Protein AF-A0A4U9IPT7-F1 (afdb_monomer_lite)

Sequence (44 aa):
MKRKVIVACGGAVATSTMAAEEIKELCDAHNITLDLVQCRVTEN

Secondary structure (DSSP, 8-state):
-PEEEEEEESS-HHHHHHHHHHHHHHHHHTT--EEEEEEE----

Organism: NCBI:txid83655

Foldseek 3Di:
DEAEDEQEDEPCQVVSVVVQVVVVVVCVVVVHHYHYHYYYDHDD

Radius of gyration: 11.52 Å; chains: 1; bounding box: 26×12×37 Å

pLDDT: mean 86.74, std 7.91, range [55.38, 95.62]

Structure (mmCIF, N/CA/C/O backbone):
data_AF-A0A4U9IPT7-F1
#
_entry.id   AF-A0A4U9IPT7-F1
#
loop_
_atom_site.group_PDB
_atom_site.id
_atom_site.type_symbol
_atom_site.label_atom_id
_atom_site.label_alt_id
_atom_site.label_comp_id
_atom_site.label_asym_id
_atom_site.label_entity_id
_atom_site.label_seq_id
_atom_site.pdbx_PDB_ins_code
_atom_site.Cartn_x
_atom_site.Cartn_y
_atom_site.Cartn_z
_atom_site.occupancy
_atom_site.B_iso_or_equiv
_atom_site.auth_seq_id
_atom_site.auth_comp_id
_atom_site.auth_asym_id
_atom_site.auth_atom_id
_atom_site.pdbx_PDB_model_num
ATOM 1 N N . MET A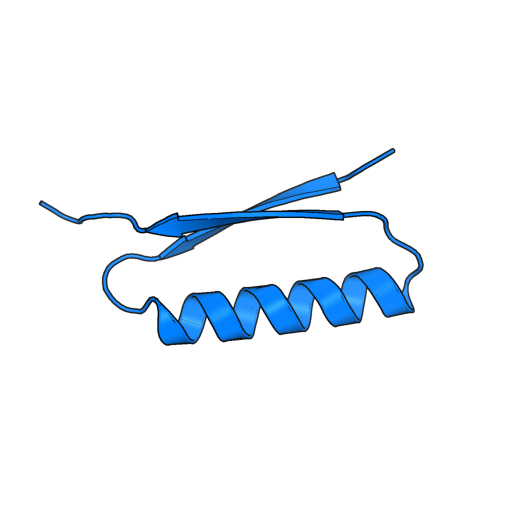 1 1 ? -13.953 7.504 6.547 1.00 73.06 1 MET A N 1
ATOM 2 C CA . MET A 1 1 ? -13.701 7.766 5.111 1.00 73.06 1 MET A CA 1
ATOM 3 C C . MET A 1 1 ? -12.412 7.043 4.746 1.00 73.06 1 MET A C 1
ATOM 5 O O . MET A 1 1 ? -11.414 7.301 5.405 1.00 73.06 1 MET A O 1
ATOM 9 N N . LYS A 1 2 ? -12.437 6.081 3.815 1.00 79.81 2 LYS A N 1
ATOM 10 C CA . LYS A 1 2 ? -11.228 5.324 3.443 1.00 79.81 2 LYS A CA 1
ATOM 11 C C . LYS A 1 2 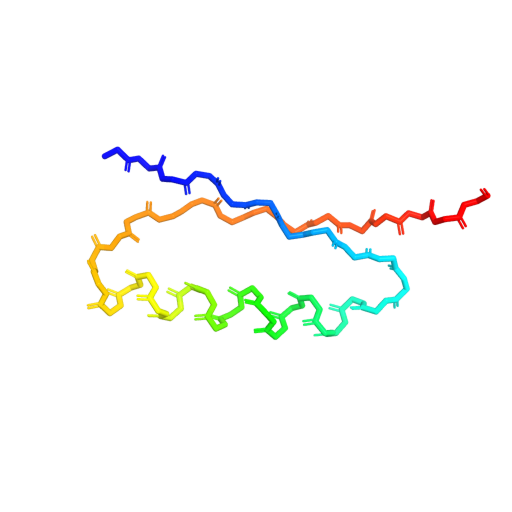? -10.350 6.172 2.523 1.00 79.81 2 LYS A C 1
ATOM 13 O O . LYS A 1 2 ? -10.859 6.718 1.547 1.00 79.81 2 LYS A O 1
ATOM 18 N N . ARG A 1 3 ? -9.062 6.306 2.843 1.00 86.56 3 ARG A N 1
ATOM 19 C CA . ARG A 1 3 ? -8.095 7.053 2.023 1.00 86.56 3 ARG A CA 1
ATOM 20 C C . ARG A 1 3 ? -7.416 6.095 1.054 1.00 86.56 3 ARG A C 1
ATOM 22 O O . ARG A 1 3 ? -6.752 5.161 1.489 1.00 86.56 3 ARG A O 1
ATOM 29 N N . LYS A 1 4 ? -7.603 6.308 -0.246 1.00 91.12 4 LYS A N 1
ATOM 30 C CA . LYS A 1 4 ? -6.974 5.478 -1.276 1.00 91.12 4 LYS A CA 1
ATOM 31 C C . LYS A 1 4 ? -5.561 5.981 -1.557 1.00 91.12 4 LYS A C 1
ATOM 33 O O . LYS A 1 4 ? -5.389 7.161 -1.847 1.00 91.12 4 LYS A O 1
ATOM 38 N N . VAL A 1 5 ? -4.574 5.096 -1.461 1.00 90.44 5 VAL A N 1
ATOM 39 C CA . VAL A 1 5 ? -3.152 5.392 -1.667 1.00 90.44 5 VAL A CA 1
ATOM 40 C C . VAL A 1 5 ? -2.642 4.515 -2.800 1.00 90.44 5 VAL A C 1
ATOM 42 O O . VAL A 1 5 ? -2.800 3.297 -2.763 1.00 90.44 5 VAL A O 1
ATOM 45 N N . ILE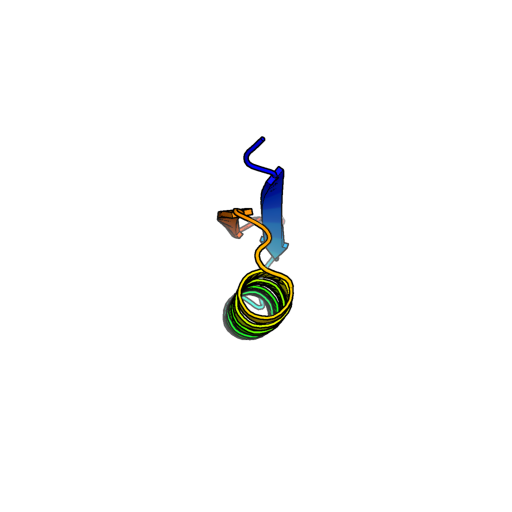 A 1 6 ? -2.045 5.135 -3.817 1.00 91.25 6 ILE A N 1
ATOM 46 C CA . ILE A 1 6 ? -1.476 4.430 -4.966 1.00 91.25 6 ILE A CA 1
ATOM 47 C C . ILE A 1 6 ? 0.042 4.540 -4.880 1.00 91.25 6 ILE A C 1
ATOM 49 O O . ILE A 1 6 ? 0.582 5.643 -4.907 1.00 91.25 6 ILE A O 1
ATOM 53 N N . VAL A 1 7 ? 0.718 3.400 -4.784 1.00 88.88 7 VAL A N 1
ATOM 54 C CA . VAL A 1 7 ? 2.179 3.312 -4.776 1.00 88.88 7 VAL A CA 1
ATOM 55 C C . VAL A 1 7 ? 2.613 2.772 -6.130 1.00 88.88 7 VAL A C 1
ATOM 57 O O . VAL A 1 7 ? 2.365 1.612 -6.447 1.00 88.88 7 VAL A O 1
ATOM 60 N N . ALA A 1 8 ? 3.230 3.618 -6.948 1.00 89.06 8 ALA A N 1
ATOM 61 C CA . ALA A 1 8 ? 3.683 3.257 -8.284 1.00 89.06 8 ALA A CA 1
ATOM 62 C C . ALA A 1 8 ? 5.212 3.258 -8.344 1.00 89.06 8 ALA A C 1
ATOM 64 O O . ALA A 1 8 ? 5.848 4.208 -7.893 1.00 89.06 8 ALA A O 1
ATOM 65 N N . CYS A 1 9 ? 5.806 2.206 -8.904 1.00 88.38 9 CYS A N 1
ATOM 66 C CA . CYS A 1 9 ? 7.245 2.151 -9.141 1.00 88.38 9 CYS A CA 1
ATOM 67 C C . CYS A 1 9 ? 7.558 1.439 -10.457 1.00 88.38 9 CYS A C 1
ATOM 69 O O . CYS A 1 9 ? 6.805 0.555 -10.866 1.00 88.38 9 CYS A O 1
ATOM 71 N N . GLY A 1 10 ? 8.650 1.851 -11.104 1.00 83.62 10 GLY A N 1
ATOM 72 C CA . GLY A 1 10 ? 9.166 1.269 -12.340 1.00 83.62 10 GLY A CA 1
ATOM 73 C C . GLY A 1 10 ? 9.748 -0.134 -12.124 1.00 83.62 10 GLY A C 1
ATOM 74 O O . GLY A 1 10 ? 9.052 -1.095 -11.794 1.00 83.62 10 GLY A O 1
ATOM 75 N N . GLY A 1 11 ? 11.072 -0.249 -12.249 1.00 75.56 11 GLY A N 1
ATOM 76 C CA . GLY A 1 11 ? 11.805 -1.505 -12.028 1.00 75.56 11 GLY A CA 1
ATOM 77 C C . GLY A 1 11 ? 12.033 -1.896 -10.559 1.00 75.56 11 GLY A C 1
ATOM 78 O O . GLY A 1 11 ? 12.366 -3.046 -10.278 1.00 75.56 11 GLY A O 1
ATOM 79 N N . ALA A 1 12 ? 11.840 -0.982 -9.602 1.00 76.50 12 ALA A N 1
ATOM 80 C CA . ALA A 1 12 ? 12.185 -1.189 -8.189 1.00 76.50 12 ALA A CA 1
ATOM 81 C C . ALA 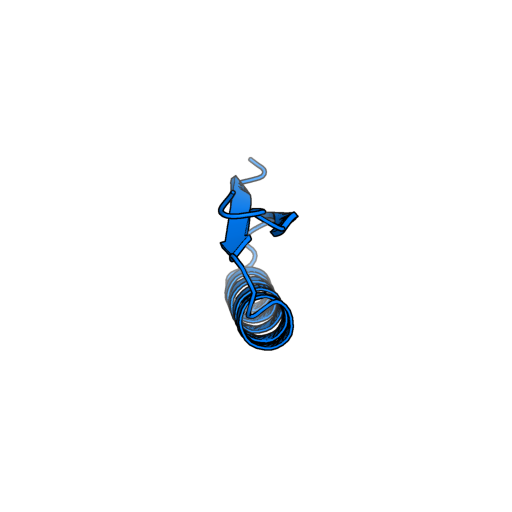A 1 12 ? 10.981 -1.625 -7.329 1.00 76.50 12 ALA A C 1
ATOM 83 O O . ALA A 1 12 ? 10.614 -0.990 -6.338 1.00 76.50 12 ALA A O 1
ATOM 84 N N . VAL A 1 13 ? 10.369 -2.757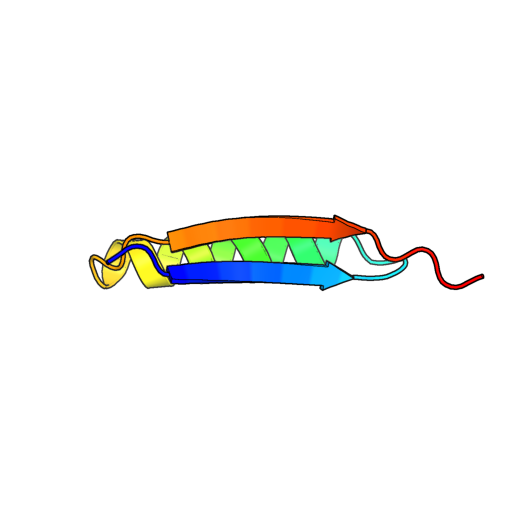 -7.696 1.00 78.00 13 VAL A N 1
ATOM 85 C CA . VAL A 1 13 ? 9.192 -3.312 -6.999 1.00 78.00 13 VAL A CA 1
ATOM 86 C C . VAL A 1 13 ? 9.467 -3.538 -5.509 1.00 78.00 13 VAL A C 1
ATOM 88 O O . VAL A 1 13 ? 8.632 -3.174 -4.687 1.00 78.00 13 VAL A O 1
ATOM 91 N N . ALA A 1 14 ? 10.651 -4.041 -5.149 1.00 80.00 14 ALA A N 1
ATOM 92 C CA . ALA A 1 14 ? 11.024 -4.283 -3.753 1.00 80.00 14 ALA A CA 1
ATOM 93 C C . ALA A 1 14 ? 10.961 -3.007 -2.894 1.00 80.00 14 ALA A C 1
ATOM 95 O O . ALA A 1 14 ? 10.388 -3.018 -1.807 1.00 80.00 14 ALA A O 1
ATOM 96 N N . THR A 1 15 ? 11.468 -1.886 -3.414 1.00 87.12 15 THR A N 1
ATOM 97 C CA . THR A 1 15 ? 11.445 -0.591 -2.720 1.00 87.12 15 THR A CA 1
ATOM 98 C C . THR A 1 15 ? 10.016 -0.089 -2.528 1.00 87.12 15 THR A C 1
ATOM 100 O O . THR A 1 15 ? 9.667 0.409 -1.462 1.00 87.12 15 THR A O 1
ATOM 103 N N . SER A 1 16 ? 9.160 -0.270 -3.537 1.00 86.69 16 SER A N 1
ATOM 104 C CA . SER A 1 16 ? 7.750 0.117 -3.438 1.00 86.69 16 SER A CA 1
ATOM 105 C C . SER A 1 16 ? 6.942 -0.750 -2.474 1.00 86.69 16 SER A C 1
ATOM 107 O O . SER A 1 16 ? 6.008 -0.248 -1.857 1.00 86.69 16 SER A O 1
ATOM 109 N N . THR A 1 17 ? 7.319 -2.021 -2.303 1.00 89.94 17 THR A N 1
ATOM 110 C CA . THR A 1 17 ? 6.698 -2.910 -1.315 1.00 89.94 17 THR A CA 1
ATOM 111 C C . THR A 1 17 ? 7.049 -2.465 0.098 1.00 89.94 17 THR A C 1
ATOM 113 O O . THR A 1 17 ? 6.146 -2.299 0.908 1.00 89.94 17 THR A O 1
ATOM 116 N N . MET A 1 18 ? 8.326 -2.170 0.370 1.00 91.38 18 MET A N 1
ATOM 117 C CA . MET A 1 18 ? 8.731 -1.637 1.677 1.00 91.38 18 MET A CA 1
ATOM 118 C C . MET A 1 18 ? 8.038 -0.306 1.993 1.00 91.38 18 MET A C 1
ATOM 120 O O . MET A 1 18 ? 7.519 -0.125 3.088 1.00 91.38 18 MET A O 1
ATOM 124 N N . ALA A 1 19 ? 7.959 0.609 1.020 1.00 90.44 19 ALA A N 1
ATOM 125 C CA . ALA A 1 19 ? 7.250 1.875 1.204 1.00 90.44 19 ALA A CA 1
ATOM 126 C C . ALA A 1 19 ? 5.748 1.672 1.482 1.00 90.44 19 ALA A C 1
ATOM 128 O O . ALA A 1 19 ? 5.162 2.390 2.289 1.00 90.44 19 ALA A O 1
ATOM 129 N N . ALA A 1 20 ? 5.114 0.698 0.824 1.00 92.06 20 ALA A N 1
ATOM 130 C CA . ALA A 1 20 ? 3.711 0.371 1.050 1.00 92.06 20 ALA A CA 1
ATOM 131 C C . ALA A 1 20 ? 3.450 -0.188 2.459 1.00 92.06 20 ALA A C 1
ATOM 133 O O . ALA A 1 20 ? 2.423 0.144 3.054 1.00 92.06 20 ALA A O 1
ATOM 134 N N . GLU A 1 21 ? 4.358 -1.010 2.992 1.00 92.69 21 GLU A N 1
ATOM 135 C CA . GLU A 1 21 ? 4.242 -1.551 4.351 1.00 92.69 21 GLU A CA 1
ATOM 136 C C . GLU A 1 21 ? 4.407 -0.465 5.416 1.00 92.69 21 GLU A C 1
ATOM 138 O O . GLU A 1 21 ? 3.512 -0.311 6.246 1.00 92.69 21 GLU A O 1
ATOM 143 N N . GLU A 1 22 ? 5.435 0.379 5.311 1.00 93.25 22 GLU A N 1
ATOM 144 C CA . GLU A 1 22 ? 5.658 1.500 6.240 1.00 93.25 22 GLU A CA 1
ATOM 145 C C . GLU A 1 22 ? 4.452 2.459 6.284 1.00 93.25 22 GLU A C 1
ATOM 147 O O . GLU A 1 22 ? 3.997 2.876 7.351 1.00 93.25 22 GLU A O 1
ATOM 152 N N . ILE A 1 23 ? 3.866 2.781 5.121 1.00 92.12 23 ILE A N 1
ATOM 153 C CA . ILE A 1 23 ? 2.656 3.619 5.042 1.00 92.12 23 ILE A CA 1
ATOM 154 C C . ILE A 1 23 ? 1.472 2.934 5.733 1.00 92.12 23 ILE A C 1
ATOM 156 O O . ILE A 1 23 ? 0.655 3.605 6.373 1.00 92.12 23 ILE A O 1
ATOM 160 N N . LYS A 1 24 ? 1.352 1.611 5.587 1.00 92.00 24 LYS A N 1
ATOM 161 C CA . LYS A 1 24 ? 0.267 0.836 6.184 1.00 92.00 24 LYS A CA 1
ATOM 162 C C . LYS A 1 24 ? 0.380 0.815 7.704 1.00 92.00 24 LYS A C 1
ATOM 164 O O . LYS A 1 24 ? -0.616 1.099 8.364 1.00 92.00 24 LYS A O 1
ATOM 169 N N . GLU A 1 25 ? 1.566 0.543 8.238 1.00 94.44 25 GLU A N 1
ATOM 170 C CA . GLU A 1 25 ? 1.832 0.542 9.681 1.00 94.44 25 GLU A CA 1
ATOM 171 C C . GLU A 1 25 ? 1.606 1.925 10.297 1.00 94.44 25 GLU A C 1
ATOM 173 O O . GLU A 1 25 ? 0.916 2.051 11.311 1.00 94.44 25 GLU A O 1
ATOM 178 N N . LEU A 1 26 ? 2.087 2.983 9.636 1.00 93.44 26 LEU A N 1
ATOM 179 C CA . LEU A 1 26 ? 1.868 4.357 10.082 1.00 93.44 26 LEU A CA 1
ATOM 180 C C . LEU A 1 26 ? 0.374 4.708 10.114 1.00 93.44 26 LEU A C 1
ATOM 182 O O . LEU A 1 26 ? -0.116 5.322 11.059 1.00 93.44 26 LEU A O 1
ATOM 186 N N . CYS A 1 27 ? -0.386 4.316 9.095 1.00 92.31 27 CYS A N 1
ATOM 187 C CA . CYS A 1 27 ? -1.822 4.572 9.083 1.00 92.31 27 CYS A CA 1
ATOM 188 C C . CYS A 1 27 ? -2.567 3.762 10.152 1.00 92.31 27 CYS A C 1
ATOM 190 O O . CYS A 1 27 ? -3.485 4.305 10.765 1.00 92.31 27 CYS A O 1
ATOM 192 N N . ASP A 1 28 ? -2.176 2.511 10.403 1.00 91.56 28 ASP A N 1
ATOM 193 C CA . ASP A 1 28 ? -2.781 1.658 11.433 1.00 91.56 28 ASP A CA 1
ATOM 194 C C . ASP A 1 28 ? -2.568 2.244 12.839 1.00 91.56 28 ASP A C 1
ATOM 196 O O . ASP A 1 28 ? -3.534 2.451 13.578 1.00 91.56 28 ASP A O 1
ATOM 200 N N . ALA A 1 29 ? -1.340 2.686 13.146 1.00 95.62 29 ALA A N 1
ATOM 201 C CA . ALA A 1 29 ? -1.003 3.367 14.401 1.00 95.62 29 ALA A CA 1
ATOM 202 C C . ALA A 1 29 ? -1.835 4.643 14.637 1.00 95.62 29 ALA A C 1
ATOM 204 O O . ALA A 1 29 ? -2.188 4.978 15.769 1.00 95.62 29 ALA A O 1
ATOM 205 N N . HIS A 1 30 ? -2.202 5.343 13.563 1.00 92.94 30 HIS A N 1
ATOM 206 C CA . HIS A 1 30 ? -3.021 6.553 13.608 1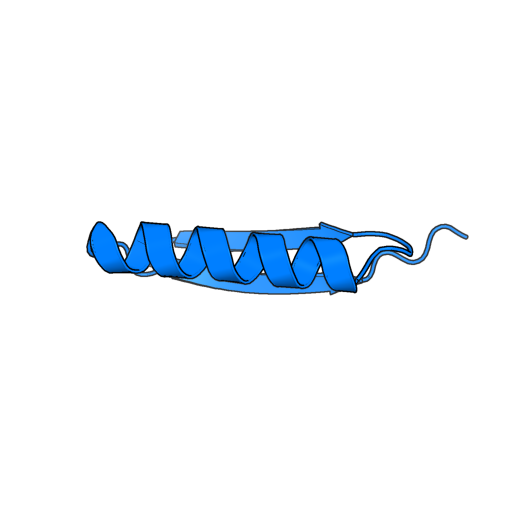.00 92.94 30 HIS A CA 1
ATOM 207 C C . HIS A 1 30 ? -4.529 6.289 13.426 1.00 92.94 30 HIS A C 1
ATOM 209 O O . HIS A 1 30 ? -5.304 7.242 13.313 1.00 92.94 30 HIS A O 1
ATOM 215 N N . ASN A 1 31 ? -4.970 5.022 13.413 1.00 92.12 31 ASN A N 1
ATOM 216 C CA . ASN A 1 31 ? -6.363 4.609 13.178 1.00 92.12 31 ASN A CA 1
ATOM 217 C C . ASN A 1 31 ? -6.945 5.150 11.853 1.00 92.12 31 ASN A C 1
ATOM 219 O O . ASN A 1 31 ? -8.135 5.458 11.727 1.00 92.12 31 ASN A O 1
ATOM 223 N N . ILE A 1 32 ? -6.097 5.280 10.834 1.00 91.75 32 ILE A N 1
ATOM 224 C CA . ILE A 1 32 ? -6.465 5.736 9.498 1.00 91.75 32 ILE A CA 1
ATOM 225 C C . ILE A 1 32 ? -6.746 4.521 8.623 1.00 91.75 32 ILE A C 1
ATOM 227 O O . ILE A 1 32 ? -5.850 3.783 8.228 1.00 91.75 32 ILE A O 1
ATOM 231 N N . THR A 1 33 ? -8.007 4.348 8.235 1.00 89.88 33 THR A N 1
ATOM 232 C CA . THR A 1 33 ? -8.368 3.307 7.272 1.00 89.88 33 THR A CA 1
ATOM 233 C C . THR A 1 33 ? -7.882 3.691 5.873 1.00 89.88 33 THR A C 1
ATOM 235 O O . THR A 1 33 ? -8.406 4.635 5.265 1.00 89.88 33 THR A O 1
ATOM 238 N N . LEU A 1 34 ? -6.909 2.945 5.352 1.00 91.44 34 LEU A N 1
ATOM 239 C CA . LEU A 1 34 ? -6.367 3.136 4.008 1.00 91.44 34 LEU A CA 1
ATOM 240 C C . LEU A 1 34 ? -6.773 2.010 3.042 1.00 91.44 34 LEU A C 1
ATOM 242 O O . LEU A 1 34 ? -7.113 0.905 3.461 1.00 91.44 34 LEU A O 1
ATOM 246 N N . ASP A 1 35 ? -6.729 2.308 1.749 1.00 91.62 35 ASP A N 1
ATOM 247 C CA . ASP A 1 35 ? -6.884 1.357 0.646 1.00 91.62 35 ASP A CA 1
ATOM 248 C C . ASP A 1 35 ? -5.631 1.459 -0.231 1.00 91.62 35 ASP A C 1
ATOM 250 O O . ASP A 1 35 ? -5.456 2.456 -0.936 1.00 91.62 35 ASP A O 1
ATOM 254 N N . LEU A 1 36 ? -4.712 0.497 -0.102 1.00 89.88 36 LEU A N 1
ATOM 255 C CA . LEU A 1 36 ? -3.412 0.537 -0.773 1.00 89.88 36 LEU A CA 1
ATOM 256 C C . LEU A 1 36 ? -3.471 -0.193 -2.111 1.00 89.88 36 LEU A C 1
ATOM 258 O O . LEU A 1 36 ? -3.833 -1.366 -2.164 1.00 89.88 36 LEU A O 1
ATOM 262 N N . VAL A 1 37 ? -3.055 0.482 -3.178 1.00 91.12 37 VAL A N 1
ATOM 263 C CA . VAL A 1 37 ? -2.918 -0.104 -4.513 1.00 91.12 37 VAL A CA 1
ATOM 264 C C . VAL A 1 37 ? -1.475 0.042 -4.960 1.00 91.12 37 VAL A C 1
ATOM 266 O O . VAL A 1 37 ? -0.985 1.156 -5.131 1.00 91.12 37 VAL A O 1
ATOM 269 N N . GLN A 1 38 ? -0.793 -1.080 -5.160 1.00 87.19 38 GLN A N 1
ATOM 270 C CA . GLN A 1 38 ? 0.564 -1.089 -5.689 1.00 87.19 38 GLN A CA 1
ATOM 271 C C . GLN A 1 38 ? 0.518 -1.313 -7.204 1.00 87.19 38 GLN A C 1
ATOM 273 O O . GLN A 1 38 ? -0.057 -2.291 -7.680 1.00 87.19 38 GLN A O 1
ATOM 278 N N . CYS A 1 39 ? 1.120 -0.401 -7.960 1.00 87.38 39 CYS A N 1
ATOM 279 C CA . CYS A 1 39 ? 1.189 -0.452 -9.413 1.00 87.38 39 CYS A CA 1
ATOM 280 C C . CYS A 1 39 ? 2.640 -0.612 -9.863 1.00 87.38 39 CYS A C 1
ATOM 282 O O . CYS A 1 39 ? 3.527 0.126 -9.431 1.00 87.38 39 CYS A O 1
ATOM 284 N N . ARG A 1 40 ? 2.875 -1.542 -10.790 1.00 82.50 40 ARG A N 1
ATOM 285 C CA . ARG A 1 40 ? 4.133 -1.601 -11.535 1.00 82.50 40 ARG A CA 1
ATOM 286 C C . ARG A 1 40 ? 3.997 -0.732 -12.776 1.00 82.50 40 ARG A C 1
ATOM 288 O O . ARG A 1 40 ? 3.121 -0.976 -13.604 1.00 82.50 40 ARG A O 1
ATOM 295 N N . VAL A 1 41 ? 4.862 0.262 -12.900 1.00 81.69 41 VAL A N 1
ATOM 296 C CA . VAL A 1 41 ? 4.986 1.068 -14.112 1.00 81.69 41 VAL A CA 1
ATOM 297 C C . VAL A 1 41 ? 6.022 0.384 -14.997 1.00 81.69 41 VAL A C 1
ATOM 299 O O . VAL A 1 41 ? 7.096 0.020 -14.530 1.00 81.69 41 VAL A O 1
ATOM 302 N N . THR A 1 42 ? 5.690 0.143 -16.260 1.00 75.12 42 THR A N 1
ATOM 303 C CA . THR A 1 42 ? 6.675 -0.345 -17.233 1.00 75.12 42 THR A CA 1
ATOM 304 C C . THR A 1 42 ? 7.103 0.871 -18.038 1.00 75.12 42 THR A C 1
ATOM 306 O O . THR A 1 42 ? 6.298 1.408 -18.793 1.00 75.12 42 THR A O 1
ATOM 309 N N . GLU A 1 43 ? 8.317 1.362 -17.800 1.00 69.25 43 GLU A N 1
ATOM 310 C CA . GLU A 1 43 ? 8.922 2.418 -18.616 1.00 69.25 43 GLU A CA 1
ATOM 311 C C . GLU A 1 43 ? 9.345 1.772 -19.943 1.00 69.25 43 GLU A C 1
ATOM 313 O O . GLU A 1 43 ? 10.240 0.927 -19.955 1.00 69.25 43 GLU A O 1
ATOM 318 N N . ASN A 1 44 ? 8.628 2.081 -21.026 1.00 55.38 44 ASN A N 1
ATOM 319 C CA . ASN A 1 44 ? 8.864 1.565 -22.379 1.00 55.38 44 ASN A CA 1
ATOM 320 C C . ASN A 1 44 ? 9.278 2.692 -23.322 1.00 55.38 44 ASN A C 1
ATOM 322 O O . ASN A 1 44 ? 8.829 3.836 -23.093 1.00 55.38 44 ASN A O 1
#

InterPro domains:
  IPR003501 Phosphotransferase system, EIIB component, type 2/3 [PF02302] (4-39)
  IPR036095 PTS system IIB component-like superfamily [SSF52794] (3-43)